Protein AF-A0A1Q5TJJ9-F1 (afdb_monomer)

pLDDT: mean 75.1, std 12.75, range [40.91, 94.81]

Nearest PDB structures (foldseek):
  7t8n-assembly1_BBB-2  TM=4.789E-01  e=3.061E+00  Escherichia coli K-12
  7t8n-assembly1_AAA-2  TM=4.690E-01  e=2.631E+00  Escherichia coli K-12

Structure (mmCIF, N/CA/C/O backbone):
data_AF-A0A1Q5TJJ9-F1
#
_entry.id   AF-A0A1Q5TJJ9-F1
#
loop_
_atom_site.group_PDB
_atom_site.id
_atom_site.type_symbol
_atom_site.label_atom_id
_atom_site.label_alt_id
_atom_site.label_comp_id
_atom_site.label_asym_id
_atom_site.label_entity_id
_atom_site.label_seq_id
_atom_site.pdbx_PDB_ins_code
_atom_site.Cartn_x
_atom_site.Cartn_y
_atom_site.Cartn_z
_atom_site.occupancy
_atom_site.B_iso_or_equiv
_atom_site.auth_seq_id
_atom_site.auth_comp_id
_atom_site.auth_asym_id
_atom_site.auth_atom_id
_atom_site.pdbx_PDB_model_num
ATOM 1 N N . MET A 1 1 ? -1.520 18.880 13.997 1.00 40.91 1 MET A N 1
ATOM 2 C CA . MET A 1 1 ? -0.798 18.099 12.972 1.00 40.91 1 MET A CA 1
ATOM 3 C C . MET A 1 1 ? 0.416 17.475 13.631 1.00 40.91 1 MET A C 1
ATOM 5 O O . MET A 1 1 ? 1.452 18.117 13.731 1.00 40.91 1 MET A O 1
ATOM 9 N N . THR A 1 2 ? 0.268 16.275 14.177 1.00 45.34 2 THR A N 1
ATOM 10 C CA . THR A 1 2 ? 1.401 15.477 14.654 1.00 45.34 2 THR A CA 1
ATOM 11 C C . THR A 1 2 ? 2.086 14.847 13.443 1.00 45.34 2 THR A C 1
ATOM 13 O O . THR A 1 2 ? 1.423 14.340 12.542 1.00 45.34 2 THR A O 1
ATOM 16 N N . TYR A 1 3 ? 3.411 14.964 13.390 1.00 55.44 3 TYR A N 1
ATOM 17 C CA . TYR A 1 3 ? 4.282 14.334 12.399 1.00 55.44 3 TYR A CA 1
ATOM 18 C C . TYR A 1 3 ? 3.990 12.823 12.373 1.00 55.44 3 TYR A C 1
ATOM 20 O O . TYR A 1 3 ? 4.223 12.163 13.382 1.00 55.44 3 TYR A O 1
ATOM 28 N N . ASP A 1 4 ? 3.476 12.276 11.266 1.00 66.44 4 ASP A N 1
ATOM 29 C CA . ASP A 1 4 ? 3.402 10.823 11.076 1.00 66.44 4 ASP A CA 1
ATOM 30 C C . ASP A 1 4 ? 4.545 10.376 10.144 1.00 66.44 4 ASP A C 1
ATOM 32 O O . ASP A 1 4 ? 4.478 10.610 8.932 1.00 66.44 4 ASP A O 1
ATOM 36 N N . PRO A 1 5 ? 5.589 9.719 10.681 1.00 67.00 5 PRO A N 1
ATOM 37 C CA . PRO A 1 5 ? 6.705 9.202 9.894 1.00 67.00 5 PRO A CA 1
ATOM 38 C C . PRO A 1 5 ? 6.275 8.240 8.778 1.00 67.00 5 PRO A C 1
ATOM 40 O O . PRO A 1 5 ? 6.858 8.251 7.698 1.00 67.00 5 PRO A O 1
ATOM 43 N N . THR A 1 6 ? 5.224 7.448 8.999 1.00 59.44 6 THR A N 1
ATOM 44 C CA . THR A 1 6 ? 4.740 6.450 8.028 1.00 59.44 6 THR A CA 1
ATOM 45 C C . THR A 1 6 ? 4.076 7.133 6.839 1.00 59.44 6 THR A C 1
ATOM 47 O O . THR A 1 6 ? 4.290 6.737 5.695 1.00 59.44 6 THR A O 1
ATOM 50 N N . TYR A 1 7 ? 3.333 8.216 7.088 1.00 62.19 7 TYR A N 1
ATOM 51 C CA . TYR A 1 7 ? 2.795 9.059 6.020 1.00 62.19 7 TYR A CA 1
ATOM 52 C C . TYR A 1 7 ? 3.923 9.684 5.189 1.00 62.19 7 TYR A C 1
ATOM 54 O O . TYR A 1 7 ? 3.871 9.676 3.961 1.00 62.19 7 TYR A O 1
ATOM 62 N N . LEU A 1 8 ? 4.979 10.169 5.846 1.00 69.31 8 LEU A N 1
ATOM 63 C CA . LEU A 1 8 ? 6.114 10.791 5.165 1.00 69.31 8 LEU A CA 1
ATOM 64 C C . LEU A 1 8 ? 6.875 9.786 4.285 1.00 69.31 8 LEU A C 1
ATOM 66 O O . LEU A 1 8 ? 7.200 10.099 3.138 1.00 69.31 8 LEU A O 1
ATOM 70 N N . HIS A 1 9 ? 7.087 8.561 4.775 1.00 60.62 9 HIS A N 1
ATOM 71 C CA . HIS A 1 9 ? 7.672 7.474 3.988 1.00 60.62 9 HIS A CA 1
ATOM 72 C C . HIS A 1 9 ? 6.796 7.074 2.794 1.00 60.62 9 HIS A C 1
ATOM 74 O O . HIS A 1 9 ? 7.314 6.916 1.688 1.00 60.62 9 HIS A O 1
ATOM 80 N N . ALA A 1 10 ? 5.479 6.971 2.984 1.00 61.44 10 ALA A N 1
ATOM 81 C CA . ALA A 1 10 ? 4.544 6.606 1.923 1.00 61.44 10 ALA A CA 1
ATOM 82 C C . ALA A 1 10 ? 4.456 7.669 0.811 1.00 61.44 10 ALA A C 1
ATOM 84 O O . ALA A 1 10 ? 4.446 7.325 -0.375 1.00 61.44 10 ALA A O 1
ATOM 85 N N . VAL A 1 11 ? 4.475 8.958 1.171 1.00 68.00 11 VAL A N 1
ATOM 86 C CA . VAL A 1 11 ? 4.509 10.067 0.203 1.00 68.00 11 VAL A CA 1
ATOM 87 C C . VAL A 1 11 ? 5.833 10.094 -0.560 1.00 68.00 11 VAL A C 1
ATOM 89 O O . VAL A 1 11 ? 5.824 10.189 -1.786 1.00 68.00 11 VAL A O 1
ATOM 92 N N . ALA A 1 12 ? 6.971 9.975 0.132 1.00 66.62 12 ALA A N 1
ATOM 93 C CA . ALA A 1 12 ? 8.286 9.963 -0.512 1.00 66.62 12 ALA A CA 1
ATOM 94 C C . ALA A 1 12 ? 8.409 8.821 -1.537 1.00 66.62 12 ALA A C 1
ATOM 96 O O . ALA A 1 12 ? 8.873 9.034 -2.658 1.00 66.62 12 ALA A O 1
ATOM 97 N N . PHE A 1 13 ? 7.920 7.635 -1.173 1.00 64.81 13 PHE A N 1
ATOM 98 C CA . PHE A 1 13 ? 7.885 6.455 -2.032 1.00 64.81 13 PHE A CA 1
ATOM 99 C C . PHE A 1 13 ? 6.977 6.627 -3.261 1.00 64.81 13 PHE A C 1
ATOM 101 O O . PHE A 1 13 ? 7.391 6.349 -4.388 1.00 64.81 13 PHE A O 1
ATOM 108 N N . SER A 1 14 ? 5.761 7.146 -3.069 1.00 59.72 14 SER A N 1
ATOM 109 C CA . SER A 1 14 ? 4.793 7.336 -4.160 1.00 59.72 14 SER A CA 1
ATOM 110 C C . SER A 1 14 ? 5.250 8.390 -5.166 1.00 59.72 14 SER A C 1
ATOM 112 O O . SER A 1 14 ? 5.141 8.189 -6.376 1.00 59.72 14 SER A O 1
ATOM 114 N N . CYS A 1 15 ? 5.836 9.489 -4.680 1.00 62.75 15 CYS A N 1
ATOM 115 C CA . CYS A 1 15 ? 6.448 10.503 -5.533 1.00 62.75 15 CYS A CA 1
ATOM 116 C C . CYS A 1 15 ? 7.584 9.908 -6.374 1.00 62.75 15 CYS A C 1
ATOM 118 O O . CYS A 1 15 ? 7.674 10.189 -7.567 1.00 62.75 15 CYS A O 1
ATOM 120 N N . GLN A 1 16 ? 8.430 9.056 -5.788 1.00 61.00 16 GLN A N 1
ATOM 121 C CA . GLN A 1 16 ? 9.538 8.429 -6.507 1.00 61.00 16 GLN A CA 1
ATOM 122 C C . GLN A 1 16 ? 9.050 7.519 -7.651 1.00 61.00 16 GLN A C 1
ATOM 124 O O . GLN A 1 16 ? 9.598 7.584 -8.750 1.00 61.00 16 GLN A O 1
ATOM 129 N N . ALA A 1 17 ? 7.987 6.737 -7.435 1.00 58.31 17 ALA A N 1
ATOM 130 C CA . ALA A 1 17 ? 7.378 5.908 -8.480 1.00 58.31 17 ALA A CA 1
ATOM 131 C C . ALA A 1 17 ? 6.784 6.748 -9.629 1.00 58.31 17 ALA A C 1
ATOM 133 O O . ALA A 1 17 ? 6.967 6.422 -10.803 1.00 58.31 17 ALA A O 1
ATOM 134 N N . PHE A 1 18 ? 6.142 7.874 -9.302 1.00 58.81 18 PHE A N 1
ATOM 135 C CA . PHE A 1 18 ? 5.630 8.823 -10.293 1.00 58.81 18 PHE A CA 1
ATOM 136 C C . PHE A 1 18 ? 6.757 9.452 -11.133 1.00 58.81 18 PHE A C 1
ATOM 138 O O . PHE A 1 18 ? 6.675 9.487 -12.363 1.00 58.81 18 PHE A O 1
ATOM 145 N N . PHE A 1 19 ? 7.842 9.904 -10.492 1.00 58.31 19 PHE A N 1
ATOM 146 C CA . PHE A 1 19 ? 8.987 10.495 -11.194 1.00 58.31 19 PHE A CA 1
ATOM 147 C C . PHE A 1 19 ? 9.746 9.484 -12.066 1.00 58.31 19 PHE A C 1
ATOM 149 O O . PHE A 1 19 ? 10.191 9.858 -13.151 1.00 58.31 19 PHE A O 1
ATOM 156 N N . ASN A 1 20 ? 9.839 8.214 -11.655 1.00 58.06 20 ASN A N 1
ATOM 157 C CA . ASN A 1 20 ? 10.450 7.157 -12.472 1.00 58.06 20 ASN A CA 1
ATOM 158 C C . ASN A 1 20 ? 9.661 6.892 -13.764 1.00 58.06 20 ASN A C 1
ATOM 160 O O . ASN A 1 20 ? 10.265 6.701 -14.817 1.00 58.06 20 ASN A O 1
ATOM 164 N N . LYS A 1 21 ? 8.322 6.948 -13.727 1.00 56.44 21 LYS A N 1
ATOM 165 C CA . LYS A 1 21 ? 7.486 6.788 -14.933 1.00 56.44 21 LYS A CA 1
ATOM 166 C C . LYS A 1 21 ? 7.566 8.005 -15.870 1.00 56.44 21 LYS A C 1
ATOM 168 O O . LYS A 1 21 ? 7.452 7.853 -17.082 1.00 56.44 21 LYS A O 1
ATOM 173 N N . ALA A 1 22 ? 7.790 9.204 -15.324 1.00 55.62 22 ALA A N 1
ATOM 174 C CA . ALA A 1 22 ? 7.901 10.452 -16.087 1.00 55.62 22 ALA A CA 1
ATOM 175 C C . ALA A 1 22 ? 9.304 10.715 -16.678 1.00 55.62 22 ALA A C 1
ATOM 177 O O . ALA A 1 22 ? 9.440 11.536 -17.586 1.00 55.62 22 ALA A O 1
ATOM 178 N N . SER A 1 23 ? 10.349 10.043 -16.182 1.00 52.97 23 SER A N 1
ATOM 179 C CA . SER A 1 23 ? 11.729 10.188 -16.660 1.00 52.97 23 SER A CA 1
ATOM 180 C C . SER A 1 23 ? 12.439 8.827 -16.655 1.00 52.97 23 SER A C 1
ATOM 182 O O . SER A 1 23 ? 12.790 8.335 -15.584 1.00 52.97 23 SER A O 1
ATOM 184 N N . PRO A 1 24 ? 12.712 8.209 -17.821 1.00 55.28 24 PRO A N 1
ATOM 185 C CA . PRO A 1 24 ? 13.158 6.814 -17.922 1.00 55.28 24 PRO A CA 1
ATOM 186 C C . PRO A 1 24 ? 14.630 6.582 -17.523 1.00 55.28 24 PRO A C 1
ATOM 188 O O . PRO A 1 24 ? 15.247 5.604 -17.937 1.00 55.28 24 PRO A O 1
ATOM 191 N N . ARG A 1 25 ? 15.230 7.461 -16.711 1.00 58.69 25 ARG A N 1
ATOM 192 C CA . ARG A 1 25 ? 16.552 7.235 -16.103 1.00 58.69 25 ARG A CA 1
ATOM 193 C C . ARG A 1 25 ? 16.406 6.551 -14.746 1.00 58.69 25 ARG A C 1
ATOM 195 O O . ARG A 1 25 ? 16.861 7.067 -13.729 1.00 58.69 25 ARG A O 1
ATOM 202 N N . GLU A 1 26 ? 15.767 5.390 -14.730 1.00 63.16 26 GLU A N 1
ATOM 203 C CA . GLU A 1 26 ? 15.721 4.558 -13.533 1.00 63.16 26 GLU A CA 1
ATOM 204 C C . GLU A 1 26 ? 17.094 3.906 -13.316 1.00 63.16 26 GLU A C 1
ATOM 206 O O . GLU A 1 26 ? 17.597 3.169 -14.163 1.00 63.16 26 GLU A O 1
ATOM 211 N N . THR A 1 27 ? 17.747 4.216 -12.194 1.00 72.00 27 THR A N 1
ATOM 212 C CA . THR A 1 27 ? 19.014 3.577 -11.817 1.00 72.00 27 THR A CA 1
ATOM 213 C C . THR A 1 27 ? 18.765 2.401 -10.871 1.00 72.00 27 THR 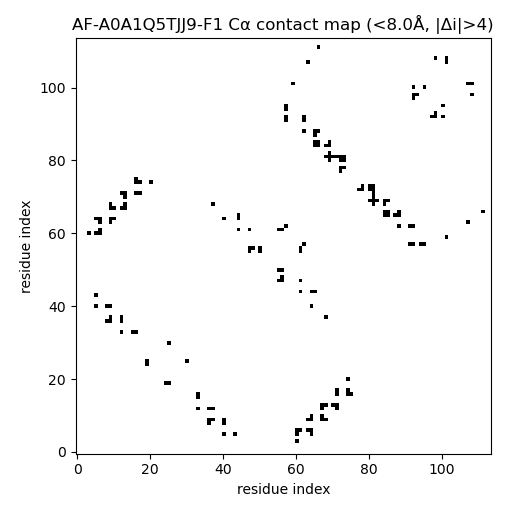A C 1
ATOM 215 O O . THR A 1 27 ? 17.771 2.359 -10.136 1.00 72.00 27 THR A O 1
ATOM 218 N N . ALA A 1 28 ? 19.700 1.448 -10.830 1.00 72.00 28 ALA A N 1
ATOM 219 C CA . ALA A 1 28 ? 19.638 0.317 -9.900 1.00 72.00 28 ALA A CA 1
ATOM 220 C C . ALA A 1 28 ? 19.551 0.772 -8.426 1.00 72.00 28 ALA A C 1
ATOM 222 O O . ALA A 1 28 ? 18.869 0.147 -7.612 1.00 72.00 28 ALA A O 1
ATOM 223 N N . GLU A 1 29 ? 20.182 1.899 -8.080 1.00 75.38 29 GLU A N 1
ATOM 224 C CA . GLU A 1 29 ? 20.103 2.489 -6.740 1.00 75.38 29 GLU A CA 1
ATOM 225 C C . GLU A 1 29 ? 18.707 3.031 -6.415 1.00 75.38 29 GLU A C 1
ATOM 227 O O . GLU A 1 29 ? 18.221 2.844 -5.298 1.00 75.38 29 GLU A O 1
ATOM 232 N N . MET A 1 30 ? 18.042 3.672 -7.382 1.00 68.62 30 MET A N 1
ATOM 233 C CA . MET A 1 30 ? 16.678 4.184 -7.215 1.00 68.62 30 MET A CA 1
ATOM 234 C C . MET A 1 30 ? 15.679 3.044 -7.026 1.00 68.62 30 MET A C 1
ATOM 236 O O . MET A 1 30 ? 14.850 3.110 -6.118 1.00 68.62 30 MET A O 1
ATOM 240 N N . THR A 1 31 ? 15.817 1.978 -7.816 1.00 70.94 31 THR A N 1
ATOM 241 C CA . THR A 1 31 ? 15.003 0.760 -7.687 1.00 70.94 31 THR A CA 1
ATOM 242 C C . THR A 1 31 ? 15.180 0.138 -6.302 1.00 70.94 31 THR A C 1
ATOM 244 O O . THR A 1 31 ? 14.204 -0.137 -5.607 1.00 70.94 31 THR A O 1
ATOM 247 N N . ARG A 1 32 ? 16.430 -0.011 -5.839 1.00 74.44 32 ARG A N 1
ATOM 248 C CA . ARG A 1 32 ? 16.724 -0.576 -4.516 1.00 74.44 32 ARG A CA 1
ATOM 249 C C . ARG A 1 32 ? 16.117 0.254 -3.383 1.00 74.44 32 ARG A C 1
ATOM 251 O O . ARG A 1 32 ? 15.507 -0.316 -2.485 1.00 74.44 32 ARG A O 1
ATOM 258 N N . ARG A 1 33 ? 16.244 1.586 -3.434 1.00 74.25 33 ARG A N 1
ATOM 259 C CA . ARG A 1 33 ? 15.628 2.485 -2.438 1.00 74.25 33 ARG A CA 1
ATOM 260 C C . ARG A 1 33 ? 14.105 2.381 -2.442 1.00 74.25 33 ARG A C 1
ATOM 262 O O . ARG A 1 33 ? 13.512 2.325 -1.371 1.00 74.25 33 ARG A O 1
ATOM 269 N N . SER A 1 34 ? 13.493 2.303 -3.625 1.00 71.56 34 SER A N 1
ATOM 270 C CA . SER A 1 34 ? 12.048 2.112 -3.786 1.00 71.56 34 SER A CA 1
ATOM 271 C C . SER A 1 34 ? 11.585 0.832 -3.078 1.00 71.56 34 SER A C 1
ATOM 273 O O . SER A 1 34 ? 10.738 0.887 -2.191 1.00 71.56 34 SER A O 1
ATOM 275 N N . VAL A 1 35 ? 12.236 -0.305 -3.348 1.00 79.12 35 VAL A N 1
ATOM 276 C CA . VAL A 1 35 ? 11.925 -1.593 -2.695 1.00 79.12 35 VAL A CA 1
ATOM 277 C C . VAL A 1 35 ? 12.085 -1.533 -1.170 1.00 79.12 35 VAL A C 1
ATOM 279 O O . VAL A 1 35 ? 11.263 -2.093 -0.441 1.00 79.12 35 VAL A O 1
ATOM 282 N N . THR A 1 36 ? 13.117 -0.849 -0.665 1.00 80.12 36 THR A N 1
ATOM 283 C CA . THR A 1 36 ? 13.299 -0.657 0.783 1.00 80.12 36 THR A CA 1
ATOM 284 C C . THR A 1 36 ? 12.160 0.169 1.379 1.00 80.12 36 THR A C 1
ATOM 286 O O . THR A 1 36 ? 11.512 -0.275 2.316 1.00 80.12 36 THR A O 1
ATOM 289 N N . HIS A 1 37 ? 11.835 1.330 0.806 1.00 78.31 37 HIS A N 1
ATOM 290 C CA . HIS A 1 37 ? 10.736 2.156 1.315 1.00 78.31 37 HIS A CA 1
ATOM 291 C C . HIS A 1 37 ? 9.376 1.448 1.243 1.00 78.31 37 HIS A C 1
ATOM 293 O O . HIS A 1 37 ? 8.573 1.592 2.164 1.00 78.31 37 HIS A O 1
ATOM 299 N N . HIS A 1 38 ? 9.144 0.639 0.205 1.00 80.19 38 HIS A N 1
ATOM 300 C CA . HIS A 1 38 ? 7.958 -0.209 0.093 1.00 80.19 38 HIS A CA 1
ATOM 301 C C . HIS A 1 38 ? 7.855 -1.211 1.250 1.00 80.19 38 HIS A C 1
ATOM 303 O O . HIS A 1 38 ? 6.815 -1.321 1.900 1.00 80.19 38 HIS A O 1
ATOM 309 N N . SER A 1 39 ? 8.946 -1.934 1.512 1.00 82.56 39 SER A N 1
ATOM 310 C CA . SER A 1 39 ? 8.999 -2.984 2.533 1.00 82.56 39 SER A CA 1
ATOM 311 C C . SER A 1 39 ? 8.754 -2.415 3.932 1.00 82.56 39 SER A C 1
ATOM 313 O O . SER A 1 39 ? 7.953 -2.959 4.695 1.00 82.56 39 SER A O 1
ATOM 315 N N . GLU A 1 40 ? 9.372 -1.278 4.242 1.00 83.62 40 GLU A N 1
ATOM 316 C CA . GLU A 1 40 ? 9.210 -0.575 5.513 1.00 83.62 40 GLU A CA 1
ATOM 317 C C . GLU A 1 40 ? 7.787 -0.031 5.687 1.00 83.62 40 GLU A C 1
ATOM 319 O O . GLU A 1 40 ? 7.195 -0.217 6.752 1.00 83.62 40 GLU A O 1
ATOM 324 N N . ALA A 1 41 ? 7.203 0.572 4.643 1.00 80.38 41 ALA A N 1
ATOM 325 C CA . ALA A 1 41 ? 5.822 1.053 4.678 1.00 80.38 41 ALA A CA 1
ATOM 326 C C . ALA A 1 41 ? 4.828 -0.098 4.903 1.00 80.38 41 ALA A C 1
ATOM 328 O O . ALA A 1 41 ? 3.918 0.017 5.725 1.00 80.38 41 ALA A O 1
ATOM 329 N N . LEU A 1 42 ? 5.026 -1.236 4.229 1.00 86.12 42 LEU A N 1
ATOM 330 C CA . LEU A 1 42 ? 4.178 -2.416 4.394 1.00 86.12 42 LEU A CA 1
ATOM 331 C C . LEU A 1 42 ? 4.314 -3.030 5.792 1.00 86.12 42 LEU A C 1
ATOM 333 O O . LEU A 1 42 ? 3.317 -3.454 6.378 1.00 86.12 42 LEU A O 1
ATOM 337 N N . LYS A 1 43 ? 5.531 -3.070 6.344 1.00 88.12 43 LYS A N 1
ATOM 338 C CA . LYS A 1 43 ? 5.778 -3.533 7.713 1.00 88.12 43 LYS A CA 1
ATOM 339 C C . LYS A 1 43 ? 5.051 -2.652 8.733 1.00 88.12 43 LYS A C 1
ATOM 341 O O . LYS A 1 43 ? 4.270 -3.176 9.522 1.00 88.12 43 LYS A O 1
ATOM 346 N N . GLN A 1 44 ? 5.243 -1.335 8.667 1.00 85.75 44 GLN A N 1
ATOM 347 C CA . GLN A 1 44 ? 4.601 -0.380 9.580 1.00 85.75 44 GLN A CA 1
ATOM 348 C C . GLN A 1 44 ? 3.074 -0.415 9.459 1.00 85.75 44 GLN A C 1
ATOM 350 O O . GLN A 1 44 ? 2.364 -0.363 10.462 1.00 85.75 44 GLN A O 1
ATOM 355 N N . LEU A 1 45 ? 2.547 -0.562 8.239 1.00 87.00 45 LEU A N 1
ATOM 356 C CA . LEU A 1 45 ? 1.113 -0.728 8.018 1.00 87.00 45 LEU A CA 1
ATOM 357 C C . LEU A 1 45 ? 0.583 -2.001 8.693 1.00 87.00 45 LEU A C 1
ATOM 359 O O . LEU A 1 45 ? -0.444 -1.954 9.364 1.00 87.00 45 LEU A O 1
ATOM 363 N N . ARG A 1 46 ? 1.278 -3.136 8.548 1.00 88.19 46 ARG A N 1
ATOM 364 C CA . ARG A 1 46 ? 0.884 -4.396 9.200 1.00 88.19 46 ARG A CA 1
ATOM 365 C C . ARG A 1 46 ? 0.890 -4.278 10.720 1.00 88.19 46 ARG A C 1
ATOM 367 O O . ARG A 1 46 ? -0.052 -4.744 11.350 1.00 88.19 46 ARG A O 1
ATOM 374 N N . GLU A 1 47 ? 1.907 -3.636 11.288 1.00 88.25 47 GLU A N 1
ATOM 375 C CA . GLU A 1 47 ? 2.000 -3.379 12.730 1.00 88.25 47 GLU A CA 1
ATOM 376 C C . GLU A 1 47 ? 0.812 -2.535 13.216 1.00 88.25 47 GLU A C 1
ATOM 378 O O . GLU A 1 47 ? 0.128 -2.929 14.157 1.00 88.25 47 GLU A O 1
ATOM 383 N N . ARG A 1 48 ? 0.475 -1.449 12.508 1.00 85.06 48 ARG A N 1
ATOM 384 C CA . ARG A 1 48 ? -0.695 -0.606 12.823 1.00 85.06 48 ARG A CA 1
ATOM 385 C C . ARG A 1 48 ? -2.014 -1.360 12.761 1.00 85.06 48 ARG A C 1
ATOM 387 O O . ARG A 1 48 ? -2.879 -1.156 13.603 1.00 85.06 48 ARG A O 1
ATOM 394 N N . LEU A 1 49 ? -2.193 -2.208 11.750 1.00 85.25 49 LEU A N 1
ATOM 395 C CA . LEU A 1 49 ? -3.423 -2.982 11.583 1.00 85.25 49 LEU A CA 1
ATOM 396 C C . LEU A 1 49 ? -3.554 -4.106 12.623 1.00 85.25 49 LEU A C 1
ATOM 398 O O . LEU A 1 49 ? -4.675 -4.508 12.936 1.00 85.25 49 LEU A O 1
ATOM 402 N N . ALA A 1 50 ? -2.430 -4.594 13.153 1.00 86.88 50 ALA A N 1
ATOM 403 C CA . ALA A 1 50 ? -2.370 -5.612 14.199 1.00 86.88 50 ALA A CA 1
ATOM 404 C C . ALA A 1 50 ? -2.487 -5.049 15.627 1.00 86.88 50 ALA A C 1
ATOM 406 O O . ALA A 1 50 ? -2.754 -5.822 16.550 1.00 86.88 50 ALA A O 1
ATOM 407 N N . ASP A 1 51 ? -2.306 -3.735 15.808 1.00 82.94 51 ASP A N 1
ATOM 408 C CA . ASP A 1 51 ? -2.504 -3.041 17.086 1.00 82.94 51 ASP A CA 1
ATOM 409 C C . ASP A 1 51 ? -3.910 -3.332 17.655 1.00 82.94 51 ASP A C 1
ATOM 411 O O . ASP A 1 51 ? -4.791 -3.796 16.941 1.00 82.94 51 ASP A O 1
ATOM 415 N N . GLN A 1 52 ? -4.173 -3.124 18.939 1.00 73.62 52 GLN A N 1
ATOM 416 C CA . GLN A 1 52 ? -5.530 -3.221 19.491 1.00 73.62 52 GLN A CA 1
ATOM 417 C C . GLN A 1 52 ? -6.250 -1.866 19.470 1.00 73.62 52 GLN A C 1
ATOM 419 O O . GLN A 1 52 ? -7.479 -1.833 19.471 1.00 73.62 52 GLN A O 1
ATOM 424 N N . GLU A 1 53 ? -5.516 -0.759 19.353 1.00 77.38 53 GLU A N 1
ATOM 425 C CA . GLU A 1 53 ? -6.079 0.588 19.350 1.00 77.38 53 GLU A CA 1
ATOM 426 C C . GLU A 1 53 ? -6.749 0.936 18.006 1.00 77.38 53 GLU A C 1
ATOM 428 O O . GLU A 1 53 ? -6.104 1.253 17.003 1.00 77.38 53 GLU A O 1
ATOM 433 N N . GLU A 1 54 ? -8.087 0.925 17.987 1.00 73.56 54 GLU A N 1
ATOM 434 C CA . GLU A 1 54 ? -8.903 1.334 16.831 1.00 73.56 54 GLU A CA 1
ATOM 435 C C . GLU A 1 54 ? -8.565 2.724 16.246 1.00 73.56 54 GLU A C 1
ATOM 437 O O . GLU A 1 54 ? -8.550 2.846 15.016 1.00 73.56 54 GLU A O 1
ATOM 442 N N . PRO A 1 55 ? -8.231 3.767 17.042 1.00 74.62 55 PRO A N 1
ATOM 443 C CA . PRO A 1 55 ? -7.933 5.093 16.498 1.00 74.62 55 PRO A CA 1
ATOM 444 C C . PRO A 1 55 ? -6.737 5.112 15.536 1.00 74.62 55 PRO A C 1
ATOM 446 O O . PRO A 1 55 ? -6.729 5.875 14.570 1.00 74.62 55 PRO A O 1
ATOM 449 N N . ILE A 1 56 ? -5.732 4.263 15.770 1.00 73.19 56 ILE A N 1
ATOM 450 C CA . ILE A 1 56 ? -4.519 4.197 14.945 1.00 73.19 56 ILE A CA 1
ATOM 451 C C . ILE A 1 56 ? -4.806 3.440 13.640 1.00 73.19 56 ILE A C 1
ATOM 453 O O . ILE A 1 5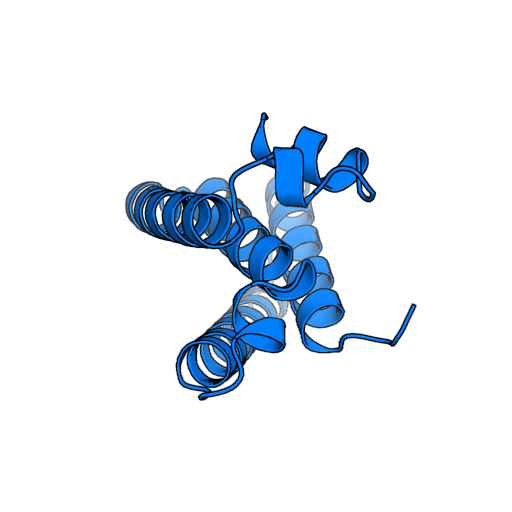6 ? -4.398 3.884 12.558 1.00 73.19 56 ILE A O 1
ATOM 457 N N . LYS A 1 57 ? -5.578 2.347 13.718 1.00 79.81 57 LYS A N 1
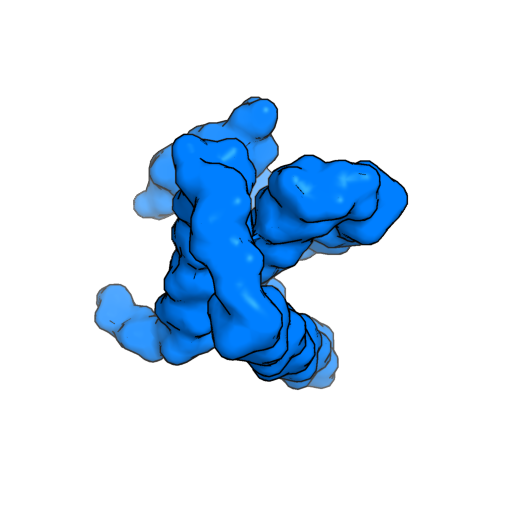ATOM 458 C CA . LYS A 1 57 ? -5.971 1.512 12.567 1.00 79.81 57 LYS A CA 1
ATOM 459 C C . LYS A 1 57 ? -6.716 2.280 11.491 1.00 79.81 57 LYS A C 1
ATOM 461 O O . LYS A 1 57 ? -6.493 2.046 10.308 1.00 79.81 57 LYS A O 1
ATOM 466 N N . PHE A 1 58 ? -7.601 3.182 11.898 1.00 82.75 58 PHE A N 1
ATOM 467 C CA . PHE A 1 58 ? -8.493 3.892 10.979 1.00 82.75 58 PHE A CA 1
ATOM 468 C C . PHE A 1 58 ? -8.098 5.358 10.776 1.00 82.75 58 PHE A C 1
ATOM 470 O O . PHE A 1 58 ? -8.848 6.131 10.182 1.00 82.75 58 PHE A O 1
ATOM 477 N N . SER A 1 59 ? -6.910 5.750 11.239 1.00 82.75 59 SER A N 1
ATOM 478 C CA . SER A 1 59 ? -6.374 7.101 11.071 1.00 82.75 59 SER A CA 1
ATOM 479 C C . SER A 1 59 ? -6.215 7.503 9.597 1.00 82.75 59 SER A C 1
ATOM 481 O O . SER A 1 59 ? -6.066 6.662 8.705 1.00 82.75 59 SER A O 1
ATOM 483 N N . ASP A 1 60 ? -6.209 8.814 9.326 1.00 79.81 60 ASP A N 1
ATOM 484 C CA . ASP A 1 60 ? -5.985 9.354 7.974 1.00 79.81 60 ASP A CA 1
ATOM 485 C C . ASP A 1 60 ? -4.664 8.890 7.376 1.00 79.81 60 ASP A C 1
ATOM 487 O O . ASP A 1 60 ? -4.568 8.644 6.176 1.00 79.81 60 ASP A O 1
ATOM 491 N N . SER A 1 61 ? -3.646 8.726 8.213 1.00 80.75 61 SER A N 1
ATOM 492 C CA . SER A 1 61 ? -2.350 8.274 7.750 1.00 80.75 61 SER A CA 1
ATOM 493 C C . SER A 1 61 ? -2.352 6.812 7.327 1.00 80.75 61 SER A C 1
ATOM 495 O O . SER A 1 61 ? -1.725 6.491 6.324 1.00 80.75 61 SER A O 1
ATOM 497 N N . THR A 1 62 ? -3.087 5.929 8.007 1.00 85.50 62 THR A N 1
ATOM 498 C CA . THR A 1 62 ? -3.257 4.542 7.551 1.00 85.50 62 THR A CA 1
ATOM 499 C C . THR A 1 62 ? -3.935 4.491 6.181 1.00 85.50 62 THR A C 1
ATOM 501 O O . THR A 1 62 ? -3.482 3.773 5.290 1.00 85.50 62 THR A O 1
ATOM 504 N N . VAL A 1 63 ? -4.963 5.316 5.973 1.00 85.88 63 VAL A N 1
ATOM 505 C CA . VAL A 1 63 ? -5.676 5.428 4.689 1.00 85.88 63 VAL A CA 1
ATOM 506 C C . VAL A 1 63 ? -4.742 5.938 3.585 1.00 85.88 63 VAL A C 1
ATOM 508 O O . VAL A 1 63 ? -4.686 5.349 2.507 1.00 85.88 63 VAL A O 1
ATOM 511 N N . LEU A 1 64 ? -3.942 6.970 3.874 1.00 82.25 64 LEU A N 1
ATOM 512 C CA . LEU A 1 64 ? -2.942 7.517 2.950 1.00 82.25 64 LEU A CA 1
ATOM 513 C C . LEU A 1 64 ? -1.862 6.502 2.577 1.00 82.25 64 LEU A C 1
ATOM 515 O O . LEU A 1 64 ? -1.467 6.432 1.417 1.00 82.25 64 LEU A O 1
ATOM 519 N N . VAL A 1 65 ? -1.390 5.705 3.536 1.00 86.00 65 VAL A N 1
ATOM 520 C CA . VAL A 1 65 ? -0.369 4.677 3.290 1.00 86.00 65 VAL A CA 1
ATOM 521 C C . VAL A 1 65 ? -0.908 3.597 2.357 1.00 86.00 65 VAL A C 1
ATOM 523 O O . VAL A 1 65 ? -0.227 3.226 1.404 1.00 86.00 65 VAL A O 1
ATOM 526 N N . ILE A 1 66 ? -2.140 3.127 2.575 1.00 88.88 66 ILE A N 1
ATOM 527 C CA . ILE A 1 66 ? -2.762 2.133 1.691 1.00 88.88 66 ILE A CA 1
ATOM 528 C C . ILE A 1 66 ? -2.951 2.712 0.285 1.00 88.88 66 ILE A C 1
ATOM 530 O O . ILE A 1 66 ? -2.617 2.051 -0.695 1.00 88.88 66 ILE A O 1
ATOM 534 N N . LEU A 1 67 ? -3.411 3.961 0.177 1.00 86.00 67 LEU A N 1
ATOM 535 C CA . LEU A 1 67 ? -3.555 4.649 -1.106 1.00 86.00 67 LEU A CA 1
ATOM 536 C C . LEU A 1 67 ? -2.212 4.785 -1.846 1.00 86.00 67 LEU A C 1
ATOM 538 O O . LEU A 1 67 ? -2.137 4.530 -3.046 1.00 86.00 67 LEU A O 1
ATOM 542 N N . CYS A 1 68 ? -1.135 5.118 -1.134 1.00 82.81 68 CYS A N 1
ATOM 543 C CA . CYS A 1 68 ? 0.224 5.165 -1.677 1.00 82.81 68 CYS A CA 1
ATOM 544 C C . CYS A 1 68 ? 0.682 3.803 -2.230 1.00 82.81 68 CYS A C 1
ATOM 546 O O . CYS A 1 68 ? 1.249 3.737 -3.321 1.00 82.81 68 CYS A O 1
ATOM 548 N N . LEU A 1 69 ? 0.403 2.708 -1.513 1.00 85.94 69 LEU A N 1
ATOM 549 C CA . LEU A 1 69 ? 0.711 1.348 -1.975 1.00 85.94 69 LEU A CA 1
ATOM 550 C C . LEU A 1 69 ? -0.102 0.970 -3.220 1.00 85.94 69 LEU A C 1
ATOM 552 O O . LEU A 1 69 ? 0.461 0.411 -4.162 1.00 85.94 69 LEU A O 1
ATOM 556 N N . THR A 1 70 ? -1.390 1.329 -3.265 1.00 88.19 70 THR A N 1
ATOM 557 C CA . THR A 1 70 ? -2.216 1.178 -4.470 1.00 88.19 70 THR A CA 1
ATOM 558 C C . THR A 1 70 ? -1.596 1.913 -5.653 1.00 88.19 70 THR A C 1
ATOM 560 O O . THR A 1 70 ? -1.409 1.319 -6.714 1.00 88.19 70 THR A O 1
ATOM 563 N N . MET A 1 71 ? -1.291 3.205 -5.483 1.00 81.75 71 MET A N 1
ATOM 564 C CA . MET A 1 71 ? -0.746 4.040 -6.553 1.00 81.75 71 MET A CA 1
ATOM 565 C C . MET A 1 71 ? 0.581 3.489 -7.058 1.00 81.75 71 MET A C 1
ATOM 567 O O . MET A 1 71 ? 0.789 3.422 -8.264 1.00 81.75 71 MET A O 1
ATOM 571 N N . HIS A 1 72 ? 1.459 3.047 -6.157 1.00 81.44 72 HIS A N 1
ATOM 572 C CA . HIS A 1 72 ? 2.716 2.424 -6.544 1.00 81.44 72 HIS A CA 1
ATOM 573 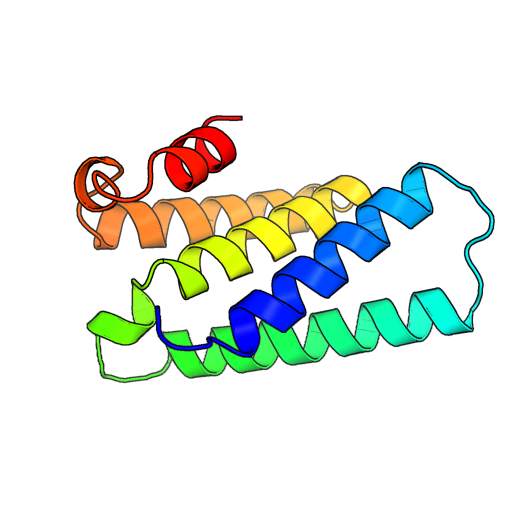C C . HIS A 1 72 ? 2.498 1.195 -7.428 1.00 81.44 72 HIS A C 1
ATOM 575 O O . HIS A 1 72 ? 3.016 1.165 -8.540 1.00 81.44 72 HIS A O 1
ATOM 581 N N . ALA A 1 73 ? 1.694 0.233 -6.967 1.00 86.25 73 ALA A N 1
ATOM 582 C CA . ALA A 1 73 ? 1.408 -0.984 -7.721 1.00 86.25 73 ALA A CA 1
ATOM 583 C C . ALA A 1 73 ? 0.772 -0.668 -9.085 1.00 86.25 73 ALA A C 1
ATOM 585 O O . ALA A 1 73 ? 1.130 -1.263 -10.097 1.00 86.25 73 ALA A O 1
ATOM 586 N N . HIS A 1 74 ? -0.113 0.331 -9.137 1.00 83.81 74 HIS A N 1
ATOM 587 C CA . HIS A 1 74 ? -0.702 0.805 -10.386 1.00 83.81 74 HIS A CA 1
ATOM 588 C C . HIS A 1 74 ? 0.345 1.424 -11.328 1.00 83.81 74 HIS A C 1
ATOM 590 O O . HIS A 1 74 ? 0.348 1.148 -12.526 1.00 83.81 74 HIS A O 1
ATOM 596 N N . PHE A 1 75 ? 1.262 2.247 -10.812 1.00 77.00 75 PHE A N 1
ATOM 597 C CA . PHE A 1 75 ? 2.302 2.873 -11.629 1.00 77.00 75 PHE A CA 1
ATOM 598 C C . PHE A 1 75 ? 3.341 1.881 -12.152 1.00 77.00 75 PHE A C 1
ATOM 600 O O . PHE A 1 75 ? 3.832 2.100 -13.262 1.00 77.00 75 PHE A O 1
ATOM 607 N N . THR A 1 76 ? 3.619 0.804 -11.412 1.00 78.88 76 THR A N 1
ATOM 608 C CA . THR A 1 76 ? 4.496 -0.307 -11.818 1.00 78.88 76 THR A CA 1
ATOM 609 C C . THR A 1 76 ? 3.768 -1.404 -12.602 1.00 78.88 76 THR A C 1
ATOM 611 O O . THR A 1 76 ? 4.310 -2.494 -12.758 1.00 78.88 76 THR A O 1
ATOM 614 N N . ASP A 1 77 ? 2.541 -1.139 -13.064 1.00 85.19 77 ASP A N 1
ATOM 615 C CA . ASP A 1 77 ? 1.705 -2.057 -13.847 1.00 85.19 77 ASP A CA 1
ATOM 616 C C . ASP A 1 77 ? 1.370 -3.395 -13.138 1.00 85.19 77 ASP A C 1
ATOM 618 O O . ASP A 1 77 ? 0.911 -4.352 -13.764 1.00 85.19 77 ASP A O 1
ATOM 622 N N . ASP A 1 78 ? 1.508 -3.458 -11.807 1.00 88.44 78 ASP A N 1
ATOM 623 C CA . ASP A 1 78 ? 1.033 -4.562 -10.966 1.00 88.44 78 ASP A CA 1
ATOM 624 C C . ASP A 1 78 ? -0.425 -4.321 -10.547 1.00 88.44 78 ASP A C 1
ATOM 626 O O . ASP A 1 78 ? -0.775 -4.018 -9.400 1.00 88.44 78 ASP A O 1
ATOM 630 N N . TYR A 1 79 ? -1.312 -4.438 -11.532 1.00 89.56 79 TYR A N 1
ATOM 631 C CA . TYR A 1 79 ? -2.739 -4.178 -11.355 1.00 89.56 79 TYR A CA 1
ATOM 632 C C . TYR A 1 79 ? -3.418 -5.136 -10.368 1.00 89.56 79 TYR A C 1
ATOM 634 O O . TYR A 1 79 ? -4.418 -4.769 -9.746 1.00 89.56 79 TYR A O 1
ATOM 642 N N . ASN A 1 80 ? -2.894 -6.355 -10.201 1.00 94.62 80 ASN A N 1
ATOM 643 C CA . ASN A 1 80 ? -3.456 -7.318 -9.259 1.00 94.62 80 ASN A CA 1
ATOM 644 C C . ASN A 1 80 ? -3.191 -6.881 -7.814 1.00 94.62 80 ASN A C 1
ATOM 646 O O . ASN A 1 80 ? -4.123 -6.824 -7.008 1.00 94.62 80 ASN A O 1
ATOM 650 N N . THR A 1 81 ? -1.953 -6.490 -7.507 1.00 91.06 81 THR A N 1
ATOM 651 C CA . THR A 1 81 ? -1.601 -5.941 -6.193 1.00 91.06 81 THR A CA 1
ATOM 652 C C . THR A 1 81 ? -2.323 -4.617 -5.932 1.00 91.06 81 THR A C 1
ATOM 654 O O . THR A 1 81 ? -2.868 -4.414 -4.845 1.00 91.06 81 THR A O 1
ATOM 657 N N . ALA A 1 82 ? -2.443 -3.746 -6.942 1.00 89.38 82 ALA A N 1
ATOM 658 C CA . ALA A 1 82 ? -3.203 -2.498 -6.824 1.00 89.38 82 ALA A CA 1
ATOM 659 C C . ALA A 1 82 ? -4.672 -2.749 -6.442 1.00 89.38 82 ALA A C 1
ATOM 661 O O . ALA A 1 82 ? -5.209 -2.093 -5.547 1.00 89.38 82 ALA A O 1
ATOM 662 N N . LYS A 1 83 ? -5.318 -3.742 -7.067 1.00 92.88 83 LYS A N 1
ATOM 663 C CA . LYS A 1 83 ? -6.696 -4.128 -6.742 1.00 92.88 83 LYS A CA 1
ATOM 664 C C . LYS A 1 83 ? -6.825 -4.618 -5.297 1.00 92.88 83 LYS A C 1
ATOM 666 O O . LYS A 1 83 ? -7.743 -4.194 -4.601 1.00 92.88 83 LYS A O 1
ATOM 671 N N . GLN A 1 84 ? -5.903 -5.459 -4.831 1.00 94.81 84 GLN A N 1
ATOM 672 C CA . GLN A 1 84 ? -5.905 -5.946 -3.447 1.00 94.81 84 GLN A CA 1
ATOM 673 C C . GLN A 1 84 ? -5.752 -4.799 -2.437 1.00 94.81 84 GLN A C 1
ATOM 675 O O . GLN A 1 84 ? -6.455 -4.760 -1.424 1.00 94.81 84 GLN A O 1
ATOM 680 N N . HIS A 1 85 ? -4.879 -3.830 -2.723 1.00 91.88 85 HIS A N 1
ATOM 681 C CA . HIS A 1 85 ? -4.743 -2.634 -1.893 1.00 91.88 85 HIS A CA 1
ATOM 682 C C . HIS A 1 85 ? -6.014 -1.775 -1.901 1.00 91.88 85 HIS A C 1
ATOM 684 O O . HIS A 1 85 ? -6.430 -1.318 -0.837 1.00 91.88 85 HIS A O 1
ATOM 690 N N . MET A 1 86 ? -6.694 -1.635 -3.043 1.00 91.31 86 MET A N 1
ATOM 691 C CA . MET A 1 86 ? -7.984 -0.935 -3.121 1.00 91.31 86 MET A CA 1
ATOM 692 C C . MET A 1 86 ? -9.104 -1.623 -2.342 1.00 91.31 86 MET A C 1
ATOM 694 O O . MET A 1 86 ? -9.899 -0.950 -1.686 1.00 91.31 86 MET A O 1
ATOM 698 N N . GLU A 1 87 ? -9.172 -2.953 -2.366 1.00 94.62 87 GLU A N 1
ATOM 699 C CA . GLU A 1 87 ? -10.134 -3.708 -1.555 1.00 94.62 87 GLU A CA 1
ATOM 700 C C . GLU A 1 87 ? -9.883 -3.492 -0.053 1.00 94.62 87 GLU A C 1
ATOM 702 O O . GLU A 1 87 ? -10.823 -3.250 0.711 1.00 94.62 87 GLU A O 1
ATOM 707 N N . GLY A 1 88 ? -8.612 -3.490 0.363 1.00 91.06 88 GLY A N 1
ATOM 708 C CA . GLY A 1 88 ? -8.212 -3.138 1.726 1.00 91.06 88 GLY A CA 1
ATOM 709 C C . GLY A 1 88 ? -8.565 -1.696 2.101 1.00 91.06 88 GLY A C 1
ATOM 710 O O . GLY A 1 88 ? -9.118 -1.462 3.177 1.00 91.06 88 GLY A O 1
ATOM 711 N N . LEU A 1 89 ? -8.307 -0.739 1.202 1.00 90.62 89 LEU A N 1
ATOM 712 C CA . LEU A 1 89 ? -8.630 0.678 1.386 1.00 90.62 89 LEU A CA 1
ATOM 713 C C . LEU A 1 89 ? -10.125 0.872 1.621 1.00 90.62 89 LEU A C 1
ATOM 715 O O . LEU A 1 89 ? -10.520 1.514 2.592 1.00 90.62 89 LEU A O 1
ATOM 719 N N . ARG A 1 90 ? -10.952 0.263 0.765 1.00 89.88 90 ARG A N 1
ATOM 720 C CA . ARG A 1 90 ? -12.408 0.305 0.894 1.00 89.88 90 ARG A CA 1
ATOM 721 C C . ARG A 1 90 ? -12.856 -0.238 2.246 1.00 89.88 90 ARG A C 1
ATOM 723 O O . ARG A 1 90 ? -13.633 0.418 2.928 1.00 89.88 90 ARG A O 1
ATOM 730 N N . LYS A 1 91 ? -12.322 -1.385 2.674 1.00 91.56 91 LYS A N 1
ATOM 731 C CA . LYS A 1 91 ? -12.662 -1.976 3.975 1.00 91.56 91 LYS A CA 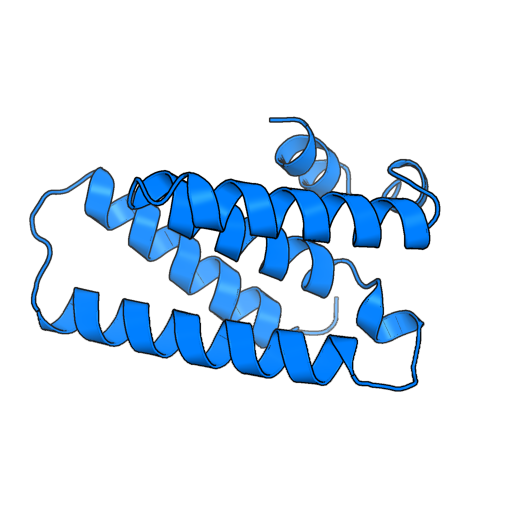1
ATOM 732 C C . LYS A 1 91 ? -12.317 -1.045 5.144 1.00 91.56 91 LYS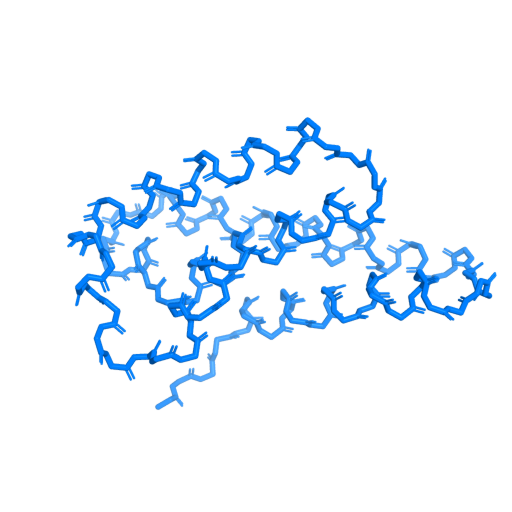 A C 1
ATOM 734 O O . LYS A 1 91 ? -13.113 -0.922 6.068 1.00 91.56 91 LYS A O 1
ATOM 739 N N . ILE A 1 92 ? -11.156 -0.389 5.111 1.00 88.44 92 ILE A N 1
ATOM 740 C CA . ILE A 1 92 ? -10.745 0.575 6.147 1.00 88.44 92 ILE A CA 1
ATOM 741 C C . ILE A 1 92 ? -11.665 1.802 6.151 1.00 88.44 92 ILE A C 1
ATOM 743 O O . ILE A 1 92 ? -12.088 2.239 7.218 1.00 88.44 92 ILE A O 1
ATOM 747 N N . VAL A 1 93 ? -12.002 2.336 4.973 1.00 86.50 93 VAL A N 1
ATOM 748 C CA . VAL A 1 93 ? -12.943 3.458 4.820 1.00 86.50 93 VAL A CA 1
ATOM 749 C C . VAL A 1 93 ? -14.318 3.093 5.379 1.00 86.50 93 VAL A C 1
ATOM 751 O O . VAL A 1 93 ? -14.883 3.871 6.144 1.00 86.50 93 VAL A O 1
ATOM 754 N N . ASP A 1 94 ? -14.833 1.906 5.057 1.00 88.75 94 ASP A N 1
ATOM 755 C CA . A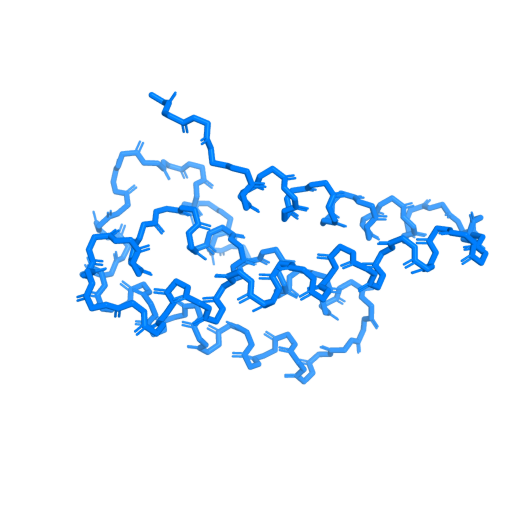SP A 1 94 ? -16.131 1.427 5.541 1.00 88.75 94 ASP A CA 1
ATOM 756 C C . ASP A 1 94 ? -16.134 1.282 7.073 1.00 88.75 94 ASP A C 1
ATOM 758 O O . ASP A 1 94 ? -17.040 1.785 7.738 1.00 88.75 94 ASP A O 1
ATOM 762 N N . LEU A 1 95 ? -15.084 0.683 7.652 1.00 86.38 95 LEU A N 1
ATOM 763 C CA . LEU A 1 95 ? -14.928 0.541 9.109 1.00 86.38 95 LEU A CA 1
ATOM 764 C C . LEU A 1 95 ? -14.830 1.887 9.839 1.00 86.38 95 LEU A C 1
ATOM 766 O O . LEU A 1 95 ? -15.243 1.994 10.990 1.00 86.38 95 LEU A O 1
ATOM 770 N N . ARG A 1 96 ? -14.341 2.931 9.166 1.00 84.00 96 ARG A N 1
ATOM 771 C CA . ARG A 1 96 ? -14.272 4.296 9.702 1.00 84.00 96 ARG A CA 1
ATOM 772 C C . ARG A 1 96 ? -15.618 5.044 9.655 1.00 84.00 96 ARG A C 1
ATOM 774 O O . ARG A 1 96 ? -15.698 6.194 10.081 1.00 84.00 96 ARG A O 1
ATOM 781 N N . GLY A 1 97 ? -16.676 4.427 9.130 1.00 85.62 97 GLY A N 1
ATOM 782 C CA . GLY A 1 97 ? -17.976 5.077 8.922 1.00 85.62 97 GLY A CA 1
ATOM 783 C C . GLY A 1 97 ? -18.131 5.710 7.536 1.00 85.62 97 GLY A C 1
ATOM 784 O O . GLY A 1 97 ? -18.920 6.640 7.355 1.00 85.62 97 GLY A O 1
ATOM 785 N N . GLY A 1 98 ? -17.378 5.219 6.549 1.00 83.44 98 GLY A N 1
ATOM 78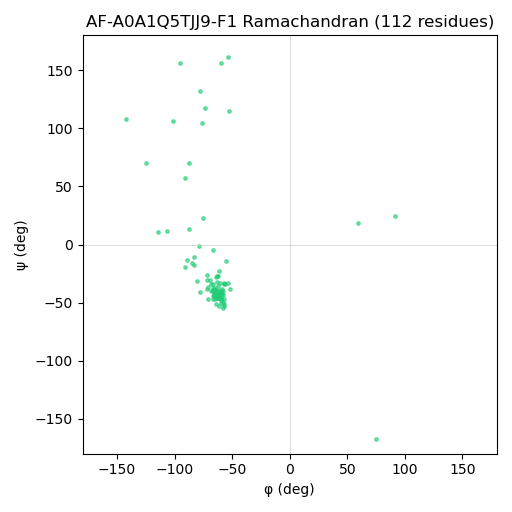6 C CA . GLY A 1 98 ? -17.432 5.669 5.162 1.00 83.44 98 GLY A CA 1
ATOM 787 C C . GLY A 1 98 ? -16.764 7.027 4.930 1.00 83.44 98 GLY A C 1
ATOM 788 O O . GLY A 1 98 ? -16.063 7.571 5.783 1.00 83.44 98 GLY A O 1
ATOM 789 N N . LEU A 1 99 ? -17.005 7.612 3.752 1.00 76.00 99 LEU A N 1
ATOM 790 C CA . LEU A 1 99 ? -16.402 8.892 3.346 1.00 76.00 99 LEU A CA 1
ATOM 791 C C . LEU A 1 99 ? -16.786 10.074 4.260 1.00 76.00 99 LEU A C 1
ATOM 793 O O . LEU A 1 99 ? -16.043 11.049 4.354 1.00 76.00 99 LEU A O 1
ATOM 797 N N . ALA A 1 100 ? -17.908 9.980 4.982 1.00 72.69 100 ALA A N 1
ATOM 798 C CA . ALA A 1 100 ? -18.321 10.984 5.964 1.00 72.69 100 ALA A CA 1
ATOM 799 C C . ALA A 1 100 ? -17.340 11.095 7.151 1.00 72.69 100 ALA A C 1
ATOM 801 O O . ALA A 1 100 ? -17.155 12.187 7.697 1.00 72.69 100 ALA A O 1
ATOM 802 N N . GLY A 1 101 ? -16.640 10.002 7.485 1.00 68.19 101 GLY A N 1
ATOM 803 C CA . GLY A 1 101 ? -15.579 9.957 8.501 1.00 68.19 101 GLY A CA 1
ATOM 804 C C . GLY A 1 101 ? -14.317 10.761 8.145 1.00 68.19 101 GLY A C 1
ATOM 805 O O . GLY A 1 101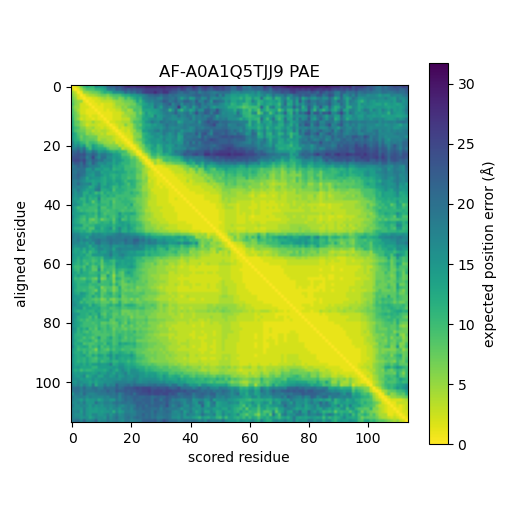 ? -13.410 10.886 8.969 1.00 68.19 101 GLY A O 1
ATOM 806 N N . PHE A 1 102 ? -14.269 11.330 6.935 1.00 64.69 102 PHE A N 1
ATOM 807 C CA . PHE A 1 102 ? -13.167 12.135 6.400 1.00 64.69 102 PHE A CA 1
ATOM 808 C C . PHE A 1 102 ? -13.543 13.602 6.162 1.00 64.69 102 PHE A C 1
ATOM 810 O O . PHE A 1 102 ? -12.774 14.333 5.543 1.00 64.69 102 PHE A O 1
ATOM 817 N N . SER A 1 103 ? -14.705 14.058 6.644 1.00 54.84 103 SER A N 1
ATOM 818 C CA . SER A 1 103 ? -15.260 15.401 6.378 1.00 54.84 103 SER A CA 1
ATOM 819 C C . SER A 1 103 ? -14.345 16.589 6.733 1.00 54.84 103 SER A C 1
ATOM 821 O O . SER A 1 103 ? -14.573 17.692 6.244 1.00 54.84 103 SER A O 1
ATOM 823 N N . TYR A 1 104 ? -13.269 16.376 7.498 1.00 52.44 104 TYR A N 1
ATOM 824 C CA . TYR A 1 104 ? -12.248 17.390 7.792 1.00 52.44 104 TYR A CA 1
ATOM 825 C C . TYR A 1 104 ? -11.083 17.444 6.768 1.00 52.44 104 TYR A C 1
ATOM 827 O O . TYR A 1 104 ? -10.326 18.412 6.740 1.00 52.44 104 TYR A O 1
ATOM 835 N N . TYR A 1 105 ? -10.945 16.443 5.888 1.00 59.69 105 TYR A N 1
ATOM 836 C CA . TYR A 1 105 ? -9.841 16.282 4.928 1.00 59.69 105 TYR A CA 1
ATOM 837 C C . TYR A 1 105 ? -10.349 16.147 3.482 1.00 59.69 105 TYR A C 1
ATOM 839 O O . TYR A 1 105 ? -10.232 15.100 2.844 1.00 59.69 105 TYR A O 1
ATOM 847 N N . SER A 1 106 ? -10.871 17.243 2.922 1.00 57.59 106 SER A N 1
ATOM 848 C CA . SER A 1 106 ? -11.415 17.304 1.550 1.00 57.59 106 SER A CA 1
ATOM 849 C C . SER A 1 106 ? -10.448 16.817 0.460 1.00 57.59 106 SER A C 1
ATOM 851 O O . SER A 1 106 ? -10.870 16.212 -0.525 1.00 57.59 106 SER A O 1
ATOM 853 N N . LYS A 1 107 ? -9.139 17.025 0.647 1.00 63.75 107 LYS A N 1
ATOM 854 C CA . LYS A 1 107 ? -8.102 16.546 -0.278 1.00 63.75 107 LYS A CA 1
ATOM 855 C C . LYS A 1 107 ? -7.995 15.018 -0.306 1.00 63.75 107 LYS A C 1
ATOM 857 O O . LYS A 1 107 ? -7.803 14.456 -1.376 1.00 63.75 107 LYS A O 1
ATOM 862 N N . LEU A 1 108 ? -8.148 14.355 0.840 1.00 61.34 108 LEU A N 1
ATOM 863 C CA . LEU A 1 108 ? -8.074 12.897 0.918 1.00 61.34 108 LEU A CA 1
ATOM 864 C C . LEU A 1 108 ? -9.240 12.249 0.169 1.00 61.34 108 LEU A C 1
ATOM 866 O O . LEU A 1 108 ? -9.050 11.329 -0.618 1.00 61.34 108 LEU A O 1
ATOM 870 N N . VAL A 1 109 ? -10.445 12.784 0.373 1.00 58.97 109 VAL A N 1
ATOM 871 C CA . VAL A 1 109 ? -11.651 12.324 -0.323 1.00 58.97 109 VAL A CA 1
ATOM 872 C C . VAL A 1 109 ? -11.489 12.473 -1.838 1.00 58.97 109 VAL A C 1
ATOM 874 O O . VAL A 1 109 ? -11.831 11.562 -2.583 1.00 58.97 109 VAL A O 1
ATOM 877 N N . MET A 1 110 ? -10.900 13.582 -2.296 1.00 65.00 110 MET A N 1
ATOM 878 C CA . MET A 1 110 ? -10.602 13.800 -3.715 1.00 65.00 110 MET A CA 1
ATOM 879 C C . MET A 1 110 ? -9.607 12.790 -4.299 1.00 65.00 110 MET A C 1
ATOM 881 O O . MET A 1 110 ? -9.700 12.498 -5.485 1.00 65.00 110 MET A O 1
ATOM 885 N N . GLU A 1 111 ? -8.650 12.279 -3.520 1.00 65.06 111 GLU A N 1
ATOM 886 C CA . GLU A 1 111 ? -7.721 11.253 -4.011 1.00 65.06 111 GLU A CA 1
ATOM 887 C C . GLU A 1 111 ? -8.323 9.844 -3.986 1.00 65.06 111 GLU A C 1
ATOM 889 O O . GLU A 1 111 ? -8.020 9.057 -4.871 1.00 65.06 111 GLU A O 1
ATOM 894 N N . ILE A 1 112 ? -9.213 9.535 -3.038 1.00 61.47 112 ILE A N 1
ATOM 895 C CA . ILE A 1 112 ? -9.923 8.243 -2.998 1.00 61.47 112 ILE A CA 1
ATOM 896 C C . ILE A 1 112 ? -10.920 8.105 -4.161 1.00 61.47 112 ILE A C 1
ATOM 898 O O . ILE A 1 112 ? -11.164 7.000 -4.636 1.00 61.47 112 ILE A O 1
ATOM 902 N N . LEU A 1 113 ? -11.540 9.212 -4.582 1.00 59.50 113 LEU A N 1
ATOM 903 C CA . LEU A 1 113 ? -12.565 9.224 -5.633 1.00 59.50 113 LEU A CA 1
ATOM 904 C C . LEU A 1 113 ? -12.006 9.247 -7.066 1.00 59.50 113 LEU A C 1
ATOM 906 O O . LEU A 1 113 ? -12.794 9.132 -8.005 1.00 59.50 113 LEU A O 1
ATOM 910 N N . LYS A 1 114 ? -10.699 9.464 -7.237 1.00 57.50 114 LYS A N 1
ATOM 911 C CA . LYS A 1 114 ? -10.029 9.466 -8.545 1.00 57.50 114 LYS A CA 1
ATOM 912 C C . LYS A 1 114 ? -9.667 8.057 -8.986 1.00 57.50 114 LYS A C 1
ATOM 914 O O . LYS A 1 114 ? -9.755 7.827 -10.211 1.00 57.50 114 LYS A O 1
#

Organism: NCBI:txid1316194

Secondary structure (DSSP, 8-state):
----HHHHHHHHHHHHHHHHHHS----HHHHHHHHHHHHHHHHHHHHHHHSS-HHHHTSHHHHHHHHHHHHHHHHTT-HHHHHHHHHHHHHHHHHTTSGGGGTT-HHHHHHHT-

Solvent-accessible surface area (backbone atoms only — not comparable to full-atom values): 6352 Å² total; per-residue (Å²): 135,80,88,53,69,62,41,53,49,26,51,56,43,35,53,50,50,54,51,42,76,77,40,88,79,75,44,75,67,57,54,52,53,47,54,50,48,50,52,52,46,53,49,54,50,51,53,41,66,67,49,87,56,63,72,62,46,56,27,70,50,48,54,49,34,37,50,27,52,20,51,38,25,47,73,70,70,37,54,68,62,17,50,54,33,46,54,50,44,51,51,48,38,52,75,49,63,33,77,70,65,43,76,90,41,67,67,58,55,56,61,74,75,105

InterPro domains:
  IPR021858 Fungal transcription factor [PF11951] (6-105)

Sequence (114 aa):
MTYDPTYLHAVAFSCQAFFNKASPRETAEMTRRSVTHHSEALKQLRERLADQEEPIKFSDSTVLVILCLTMHAHFTDDYNTAKQHMEGLRKIVDLRGGLAGFSYYSKLVMEILK

Radius of gyration: 14.25 Å; Cα contacts (8 Å, |Δi|>4): 95; chains: 1; bounding box: 38×25×37 Å

Foldseek 3Di:
DDDDVLLVLLVVLLVLLVVCLVDVPDDPVSVVVSVVSLVVSVVVLVVQCPDPDPCSNLDPSNLSSLLSQLSNCVSVVVNVSNVVSLVVSQVSCVVCVHPVSCVVPPPSSVSNVD

Mean predicted aligned error: 9.86 Å